Protein AF-A0A349H3C0-F1 (afdb_monomer)

Mean predicted aligned error: 5.89 Å

Radius of gyration: 12.38 Å; Cα contacts (8 Å, |Δi|>4): 71; chains: 1; bounding box: 22×23×34 Å

Secondary structure (DSSP, 8-state):
----SSTHHHHHHHHHHHHTSTTEEEEEEEEEEEEEE-TTS-EEEEEEEEEEE---

Solvent-accessible surface area (backbone atoms only — not comparable to full-atom values): 3540 Å² total; per-residue (Å²): 138,85,76,57,86,66,18,67,63,50,53,51,50,52,52,52,56,42,69,72,40,97,51,57,49,76,40,80,90,42,75,40,79,51,67,30,47,41,98,86,70,47,79,43,73,49,76,42,58,37,74,45,78,63,79,133

Sequence (56 aa):
RHPLRYGLAELVAYLQLAGEWPKTAVDDDVQEQVSWQSDAGVMRQATLPRIILLRN

pLDDT: mean 81.63, std 7.9, range [50.78, 89.75]

Structure (mmCIF, N/CA/C/O backbone):
data_AF-A0A349H3C0-F1
#
_entry.id   AF-A0A349H3C0-F1
#
loop_
_atom_site.group_PDB
_atom_site.id
_atom_site.type_symbol
_atom_site.label_atom_id
_atom_site.label_alt_id
_atom_site.label_comp_id
_atom_site.label_asym_id
_atom_site.label_entity_id
_atom_site.label_seq_id
_atom_site.pdbx_PDB_ins_code
_atom_site.Cartn_x
_atom_site.Cartn_y
_atom_site.Cartn_z
_atom_site.occupancy
_atom_site.B_iso_or_equiv
_atom_site.auth_seq_id
_atom_site.auth_comp_id
_atom_site.auth_asym_id
_atom_site.auth_atom_id
_atom_site.pdbx_PDB_model_num
ATOM 1 N N . ARG A 1 1 ? -8.029 11.771 -8.960 1.00 50.78 1 ARG A N 1
ATOM 2 C CA . ARG A 1 1 ? -7.208 10.536 -8.880 1.00 50.78 1 ARG A CA 1
ATOM 3 C C . ARG A 1 1 ? -5.774 10.949 -9.187 1.00 50.78 1 ARG A C 1
ATOM 5 O O . ARG A 1 1 ? -5.533 11.356 -10.313 1.00 50.78 1 ARG A O 1
ATOM 12 N N . HIS A 1 2 ? -4.880 10.959 -8.199 1.00 58.97 2 HIS A N 1
ATOM 13 C CA . HIS A 1 2 ? -3.465 11.300 -8.392 1.00 58.97 2 HIS A CA 1
ATOM 14 C C . HIS A 1 2 ? -2.686 9.984 -8.519 1.00 58.97 2 HIS A C 1
ATOM 16 O O . HIS A 1 2 ? -2.534 9.302 -7.510 1.00 58.97 2 HIS A O 1
ATOM 22 N N . PRO A 1 3 ? -2.310 9.549 -9.736 1.00 68.19 3 PRO A N 1
ATOM 23 C CA . PRO A 1 3 ? -1.558 8.310 -9.907 1.00 68.19 3 PRO A CA 1
ATOM 24 C C . PRO A 1 3 ? -0.157 8.453 -9.299 1.00 68.19 3 PRO A C 1
ATOM 26 O O . PRO A 1 3 ? 0.418 9.544 -9.330 1.00 68.19 3 PRO A O 1
ATOM 29 N N . LEU A 1 4 ? 0.374 7.349 -8.768 1.00 76.56 4 LEU A N 1
ATOM 30 C CA . LEU A 1 4 ? 1.741 7.266 -8.249 1.00 76.56 4 LEU A CA 1
ATOM 31 C C . LEU A 1 4 ? 2.737 7.660 -9.352 1.00 76.56 4 LEU A C 1
ATOM 33 O O . LEU A 1 4 ? 2.652 7.153 -10.472 1.00 76.56 4 LEU A O 1
ATOM 37 N N . ARG A 1 5 ? 3.657 8.573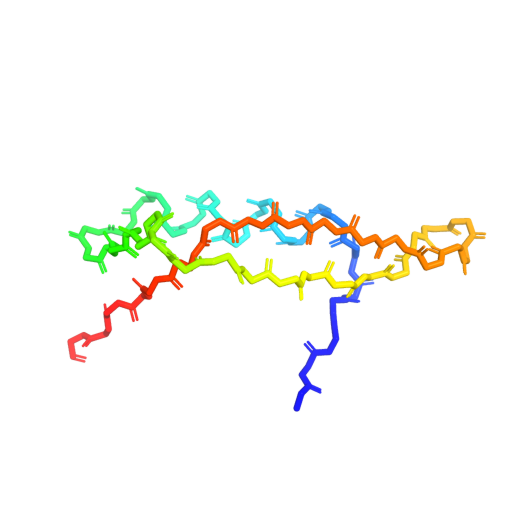 -9.033 1.00 76.31 5 ARG A N 1
ATOM 38 C CA . ARG A 1 5 ? 4.669 9.139 -9.936 1.00 76.31 5 ARG A CA 1
ATOM 39 C C . ARG A 1 5 ? 5.990 8.381 -9.879 1.00 76.31 5 ARG A C 1
ATOM 41 O O . ARG A 1 5 ? 6.637 8.255 -10.910 1.00 76.31 5 ARG A O 1
ATOM 48 N N . TYR A 1 6 ? 6.366 7.868 -8.707 1.00 80.00 6 TYR A N 1
ATOM 49 C CA . TYR A 1 6 ? 7.607 7.098 -8.507 1.00 80.00 6 TYR A CA 1
ATOM 50 C C . TYR A 1 6 ? 7.342 5.606 -8.259 1.00 80.00 6 TYR A C 1
ATOM 52 O O . TYR A 1 6 ? 8.161 4.883 -7.687 1.00 80.00 6 TYR A O 1
ATOM 60 N N . GLY A 1 7 ? 6.162 5.135 -8.662 1.00 83.06 7 GLY A N 1
ATOM 61 C CA . GLY A 1 7 ? 5.781 3.736 -8.557 1.00 83.06 7 GLY A CA 1
ATOM 62 C C . GLY A 1 7 ? 5.697 3.228 -7.114 1.00 83.06 7 GLY A C 1
ATOM 63 O O . GLY A 1 7 ? 5.136 3.882 -6.237 1.00 83.06 7 GLY A O 1
ATOM 64 N N . LEU A 1 8 ? 6.242 2.032 -6.874 1.00 83.25 8 LEU A N 1
ATOM 65 C CA . LEU A 1 8 ? 6.157 1.347 -5.579 1.00 83.25 8 LEU A CA 1
ATOM 66 C C . LEU A 1 8 ? 6.906 2.087 -4.462 1.00 83.25 8 LEU A C 1
ATOM 68 O O . LEU A 1 8 ? 6.476 2.030 -3.315 1.00 83.25 8 LEU A O 1
ATOM 72 N N . ALA A 1 9 ? 8.002 2.781 -4.780 1.00 85.50 9 ALA A N 1
ATOM 73 C CA . ALA A 1 9 ? 8.802 3.486 -3.778 1.00 85.50 9 ALA A CA 1
ATOM 74 C C . ALA A 1 9 ? 7.989 4.585 -3.074 1.00 85.50 9 ALA A C 1
ATOM 76 O O . ALA A 1 9 ? 8.042 4.714 -1.855 1.00 85.50 9 ALA A O 1
ATOM 77 N N . GLU A 1 10 ? 7.180 5.325 -3.835 1.00 85.31 10 GLU A N 1
ATOM 78 C CA . GLU A 1 10 ? 6.270 6.339 -3.295 1.00 85.31 10 GLU A CA 1
ATOM 79 C C . GLU A 1 10 ? 5.181 5.718 -2.419 1.00 85.31 10 GLU A C 1
ATOM 81 O O . GLU A 1 10 ? 4.914 6.220 -1.329 1.00 85.31 10 GLU A O 1
ATOM 86 N N . LEU A 1 11 ? 4.602 4.590 -2.850 1.00 84.44 11 LEU A N 1
ATOM 87 C CA . LEU A 1 11 ? 3.619 3.868 -2.045 1.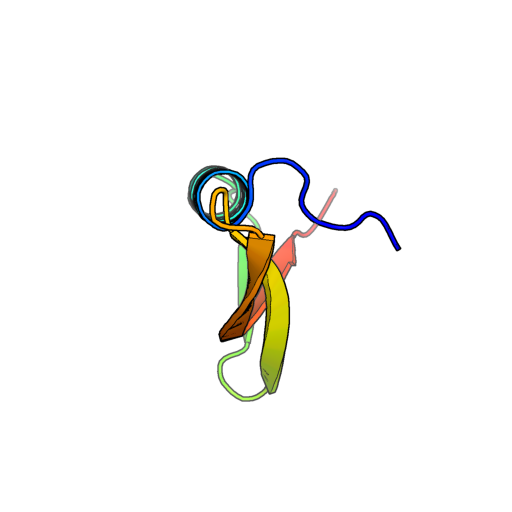00 84.44 11 LEU A CA 1
ATOM 88 C C . LEU A 1 11 ? 4.219 3.435 -0.702 1.00 84.44 11 LEU A C 1
ATOM 90 O O . LEU A 1 11 ? 3.636 3.709 0.340 1.00 84.44 11 LEU A O 1
ATOM 94 N N . VAL A 1 12 ? 5.399 2.810 -0.712 1.00 84.12 12 VAL A N 1
ATOM 95 C CA . VAL A 1 12 ? 6.080 2.370 0.516 1.00 84.12 12 VAL A CA 1
ATOM 96 C C . VAL A 1 12 ? 6.391 3.555 1.432 1.00 84.12 12 VAL A C 1
ATOM 98 O O . VAL A 1 12 ? 6.158 3.455 2.634 1.00 84.12 12 VAL A O 1
ATOM 101 N N . ALA A 1 13 ? 6.843 4.686 0.884 1.00 85.88 13 ALA A N 1
ATOM 102 C CA . ALA A 1 13 ? 7.108 5.890 1.668 1.00 85.88 13 ALA A CA 1
ATOM 103 C C . ALA A 1 13 ? 5.840 6.430 2.354 1.00 85.88 13 ALA A C 1
ATOM 105 O O 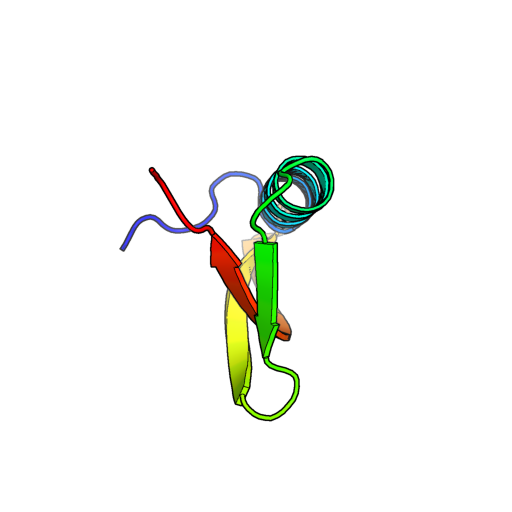. ALA A 1 13 ? 5.880 6.782 3.532 1.00 85.88 13 ALA A O 1
ATOM 106 N N . TYR A 1 14 ? 4.699 6.444 1.656 1.00 84.06 14 TYR A N 1
ATOM 107 C CA . TYR A 1 14 ? 3.422 6.830 2.265 1.00 84.06 14 TYR A CA 1
ATOM 108 C C . TYR A 1 14 ? 2.982 5.872 3.370 1.00 84.06 14 TYR A C 1
ATOM 110 O O . TYR A 1 14 ? 2.490 6.327 4.399 1.00 84.06 14 TYR A O 1
ATOM 118 N N . LEU A 1 15 ? 3.189 4.566 3.192 1.00 83.44 15 LEU A N 1
ATOM 119 C CA . LEU A 1 15 ? 2.868 3.570 4.216 1.00 83.44 15 LEU A CA 1
ATOM 120 C C . LEU A 1 15 ? 3.771 3.685 5.449 1.00 83.44 15 LEU A C 1
ATOM 122 O O . LEU A 1 15 ? 3.291 3.551 6.571 1.00 83.44 15 LEU A O 1
ATOM 126 N N . GLN A 1 16 ? 5.059 3.970 5.261 1.00 83.31 16 GLN A N 1
ATOM 127 C CA . GLN A 1 16 ? 5.985 4.220 6.366 1.00 83.31 16 GLN A CA 1
ATOM 128 C C . GLN A 1 16 ? 5.587 5.471 7.149 1.00 83.31 16 GLN A C 1
ATOM 130 O O . GLN A 1 16 ? 5.451 5.407 8.368 1.00 83.31 16 GLN A O 1
ATOM 135 N N . LEU A 1 17 ? 5.299 6.571 6.446 1.00 81.44 17 LEU A N 1
ATOM 136 C CA . LEU A 1 17 ? 4.824 7.803 7.073 1.00 81.44 17 LEU A CA 1
ATOM 137 C C . LEU A 1 17 ? 3.512 7.575 7.839 1.00 81.44 17 LEU A C 1
ATOM 139 O O . LEU A 1 17 ? 3.341 8.087 8.941 1.00 81.44 17 LEU A O 1
ATOM 143 N N . ALA A 1 18 ? 2.602 6.775 7.282 1.00 79.19 18 ALA A N 1
ATOM 144 C CA . ALA A 1 18 ? 1.365 6.379 7.945 1.00 79.19 18 ALA A CA 1
ATOM 145 C C . ALA A 1 18 ? 1.603 5.527 9.201 1.00 79.19 18 ALA A C 1
ATOM 147 O O . ALA A 1 18 ? 0.882 5.680 10.183 1.00 79.19 18 ALA A O 1
ATOM 148 N N . GLY A 1 19 ? 2.600 4.641 9.203 1.00 76.75 19 GLY A N 1
ATOM 149 C CA . GLY A 1 19 ? 2.950 3.832 10.374 1.00 76.75 19 GLY A CA 1
ATOM 150 C C . GLY A 1 19 ? 3.445 4.664 11.561 1.00 76.75 19 GLY A C 1
ATOM 151 O O . GLY A 1 19 ? 3.249 4.279 12.710 1.00 76.75 19 GLY A O 1
ATOM 152 N N . GLU A 1 20 ? 4.034 5.830 11.294 1.00 78.69 20 GLU A N 1
ATOM 153 C CA . GLU A 1 20 ? 4.458 6.788 12.322 1.00 78.69 20 GLU A CA 1
ATOM 154 C C . GLU A 1 20 ? 3.300 7.660 12.841 1.00 78.69 20 GLU A C 1
ATOM 156 O O . GLU A 1 20 ? 3.442 8.350 13.854 1.00 78.69 20 GLU A O 1
ATOM 161 N N . TRP A 1 21 ? 2.137 7.645 12.177 1.00 76.12 21 TRP A N 1
ATOM 162 C CA . TRP A 1 21 ? 0.982 8.433 12.595 1.00 76.12 21 TRP A CA 1
ATOM 163 C C . TRP A 1 21 ? 0.214 7.739 13.727 1.00 76.12 21 TRP A C 1
ATOM 165 O O . TRP A 1 21 ? -0.226 6.600 13.579 1.00 76.12 21 TRP A O 1
ATOM 175 N N . PRO A 1 22 ? -0.066 8.440 14.842 1.00 68.25 22 PRO A N 1
ATOM 176 C CA . PRO A 1 22 ? -0.713 7.838 16.009 1.00 68.25 22 PRO A CA 1
ATOM 177 C C . PRO A 1 22 ? -2.179 7.431 15.778 1.00 68.25 22 PRO A C 1
ATOM 179 O O . PRO A 1 22 ? -2.773 6.791 16.642 1.00 68.25 22 PRO A O 1
ATOM 182 N N . LYS A 1 23 ? -2.788 7.809 14.644 1.00 78.12 23 LYS A N 1
ATOM 183 C CA . LYS A 1 23 ? -4.178 7.482 14.290 1.00 78.12 23 LYS A CA 1
ATOM 184 C C . LYS A 1 23 ? -4.291 6.868 12.894 1.00 78.12 23 LYS A C 1
ATOM 186 O O . LYS A 1 23 ? -5.033 7.356 12.040 1.00 78.12 23 LYS A O 1
ATOM 191 N N . THR A 1 24 ? -3.557 5.790 12.675 1.00 80.19 24 THR A N 1
ATOM 192 C CA . THR A 1 24 ? -3.696 4.963 11.474 1.00 80.19 24 THR A CA 1
ATOM 193 C C . THR A 1 24 ? -4.534 3.737 11.808 1.00 80.19 24 THR A C 1
ATOM 195 O O . THR A 1 24 ? -4.229 3.019 12.757 1.00 80.19 24 THR A O 1
ATOM 198 N N . ALA A 1 25 ? -5.609 3.515 11.052 1.00 81.00 25 ALA A N 1
ATOM 199 C CA . ALA A 1 25 ? -6.425 2.310 11.149 1.00 81.00 25 ALA A CA 1
ATOM 200 C C . ALA A 1 25 ? -6.175 1.432 9.919 1.00 81.00 25 ALA A C 1
ATOM 202 O O . ALA A 1 25 ? -6.240 1.917 8.788 1.00 81.00 25 ALA A O 1
ATOM 203 N N . VAL A 1 26 ? -5.885 0.154 10.153 1.00 82.81 26 VAL A N 1
ATOM 204 C CA . VAL A 1 26 ? -5.782 -0.867 9.106 1.00 82.81 26 VAL A CA 1
ATOM 205 C C . VAL A 1 26 ? -7.037 -1.725 9.183 1.00 82.81 26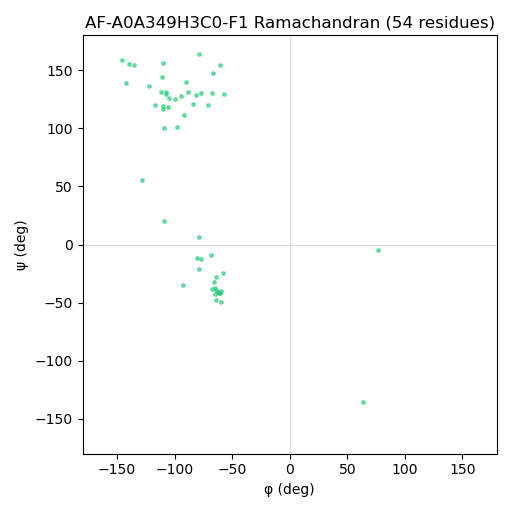 VAL A C 1
ATOM 207 O O . VAL A 1 26 ? -7.387 -2.214 10.256 1.00 82.81 26 VAL A O 1
ATOM 210 N N . ASP A 1 27 ? -7.730 -1.848 8.060 1.00 84.00 27 ASP A N 1
ATOM 211 C CA . ASP A 1 27 ? -8.911 -2.687 7.897 1.00 84.00 27 ASP A CA 1
ATOM 212 C C . ASP A 1 27 ? -8.540 -3.874 6.998 1.00 84.00 27 ASP A C 1
ATOM 214 O O . ASP A 1 27 ? -8.432 -3.739 5.776 1.00 84.00 27 ASP A O 1
ATOM 218 N N . ASP A 1 28 ? -8.292 -5.024 7.631 1.00 81.50 28 ASP A N 1
ATOM 219 C CA . ASP A 1 28 ? -7.868 -6.260 6.962 1.00 81.50 28 ASP A CA 1
ATOM 220 C C . ASP A 1 28 ? -9.019 -6.998 6.252 1.00 81.50 28 ASP A C 1
ATOM 222 O O . ASP A 1 28 ? -8.762 -7.895 5.448 1.00 81.50 28 ASP A O 1
ATOM 226 N N . ASP A 1 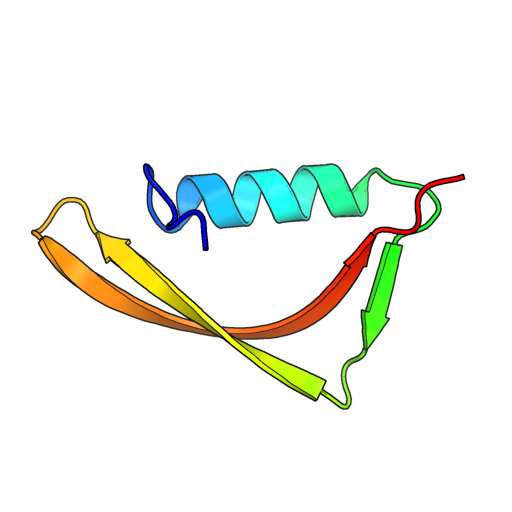29 ? -10.281 -6.626 6.508 1.00 88.56 29 ASP A N 1
ATOM 227 C CA . ASP A 1 29 ? -11.451 -7.225 5.845 1.00 88.56 29 ASP A CA 1
ATOM 228 C C . ASP A 1 29 ? -11.651 -6.646 4.433 1.00 88.56 29 ASP A C 1
ATOM 230 O O . ASP A 1 29 ? -12.255 -7.263 3.551 1.00 88.56 29 ASP A O 1
ATOM 234 N N . VAL A 1 30 ? -11.082 -5.463 4.179 1.00 87.94 30 VAL A N 1
ATOM 235 C CA . VAL A 1 30 ? -11.166 -4.796 2.883 1.00 87.94 30 VAL A CA 1
ATOM 236 C C . VAL A 1 30 ? -9.821 -4.789 2.178 1.00 87.94 30 VAL A C 1
ATOM 238 O O . VAL A 1 30 ? -8.877 -4.123 2.591 1.00 87.94 30 VAL A O 1
ATOM 241 N N . GLN A 1 31 ? -9.769 -5.462 1.031 1.00 89.75 31 GLN A N 1
ATOM 242 C CA . GLN A 1 31 ? -8.614 -5.428 0.145 1.00 89.75 31 GLN A CA 1
ATOM 243 C C . GLN A 1 31 ? -8.774 -4.362 -0.941 1.00 89.75 31 GLN A C 1
ATOM 245 O O . GLN A 1 31 ? -9.758 -4.339 -1.682 1.00 89.75 31 GLN A O 1
ATOM 250 N N . GLU A 1 32 ? -7.773 -3.496 -1.063 1.00 87.69 32 GLU A N 1
ATOM 251 C CA . GLU A 1 32 ? -7.681 -2.473 -2.096 1.00 87.69 32 GLU A CA 1
ATOM 252 C C . GLU A 1 32 ? -6.565 -2.782 -3.084 1.00 87.69 32 GLU A C 1
ATOM 254 O O . GLU A 1 32 ? -5.504 -3.307 -2.746 1.00 87.69 32 GLU A O 1
ATOM 259 N N . GLN A 1 33 ? -6.822 -2.437 -4.342 1.00 89.56 33 GLN A N 1
ATOM 260 C CA . GLN A 1 33 ? -5.909 -2.693 -5.436 1.00 89.56 33 GLN A CA 1
ATOM 261 C C . GLN A 1 33 ? -5.235 -1.395 -5.868 1.00 89.56 33 GLN A C 1
ATOM 263 O O . GLN A 1 33 ? -5.884 -0.466 -6.356 1.00 89.56 33 GLN A O 1
ATOM 268 N N . VAL A 1 34 ? -3.914 -1.346 -5.737 1.00 86.75 34 VAL A N 1
ATOM 269 C CA . VAL A 1 34 ? -3.107 -0.199 -6.152 1.00 86.75 34 VAL A CA 1
ATOM 270 C C . VAL A 1 34 ? -2.339 -0.566 -7.407 1.00 86.75 34 VAL A C 1
ATOM 272 O O . VAL A 1 34 ? -1.727 -1.627 -7.495 1.00 86.75 34 VAL A O 1
ATOM 275 N N . SER A 1 35 ? -2.410 0.313 -8.406 1.00 87.88 35 SER A N 1
ATOM 276 C CA . SER A 1 35 ? -1.752 0.127 -9.699 1.00 87.88 35 SER A CA 1
ATOM 277 C C . SER A 1 35 ? -0.813 1.291 -9.974 1.00 87.88 35 SER A C 1
ATOM 279 O O . SER A 1 35 ? -1.173 2.447 -9.749 1.00 87.88 35 SER A O 1
ATOM 281 N N . TRP A 1 36 ? 0.380 0.988 -10.470 1.00 86.75 36 TRP A N 1
ATOM 282 C CA . TRP A 1 36 ? 1.393 1.982 -10.810 1.00 86.75 36 TRP A CA 1
ATOM 283 C C . TRP A 1 36 ? 2.195 1.550 -12.029 1.00 86.75 36 TRP A C 1
ATOM 285 O O . TRP A 1 36 ? 2.271 0.365 -12.350 1.00 86.75 36 TRP A O 1
ATOM 295 N N . GLN A 1 37 ? 2.826 2.510 -12.694 1.00 86.12 37 GLN A N 1
ATOM 296 C CA . GLN A 1 37 ? 3.783 2.217 -13.749 1.00 86.12 37 GLN A CA 1
ATOM 297 C C . GLN A 1 37 ? 5.176 2.057 -13.135 1.00 86.12 37 GLN A C 1
ATOM 299 O O . GLN A 1 37 ? 5.593 2.853 -12.298 1.00 86.12 37 GLN A O 1
ATOM 304 N N . SER A 1 38 ? 5.872 0.987 -13.501 1.00 83.50 38 SER A N 1
ATOM 305 C CA . SER A 1 38 ? 7.288 0.810 -13.166 1.00 83.50 38 SER A CA 1
ATOM 306 C C . SER A 1 38 ? 8.184 1.624 -14.096 1.00 83.50 38 SER A C 1
ATOM 308 O O . SER A 1 38 ? 7.762 1.990 -15.191 1.00 83.50 38 SER A O 1
ATOM 310 N N . ASP A 1 39 ? 9.446 1.812 -13.712 1.00 81.38 39 ASP A N 1
ATOM 311 C CA . ASP A 1 39 ? 10.448 2.493 -14.547 1.00 81.38 39 ASP A CA 1
ATOM 312 C C . ASP A 1 39 ? 10.644 1.818 -15.915 1.00 81.38 39 ASP A C 1
ATOM 314 O O . ASP A 1 39 ? 11.005 2.464 -16.893 1.00 81.38 39 ASP A O 1
ATOM 318 N N . ALA A 1 40 ? 10.338 0.520 -16.015 1.00 85.12 40 ALA A N 1
ATOM 319 C CA . ALA A 1 40 ? 10.344 -0.233 -17.269 1.00 85.12 40 ALA A CA 1
ATOM 320 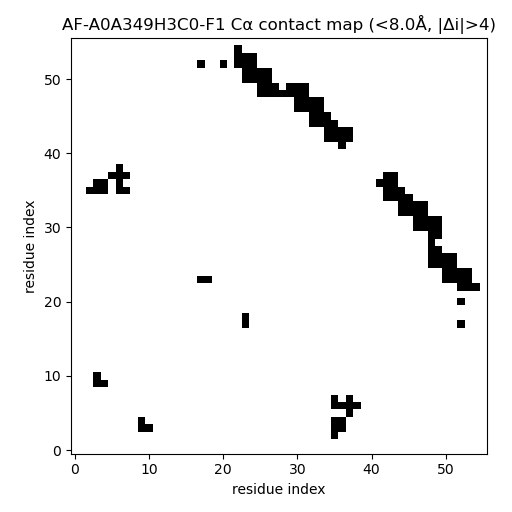C C . ALA A 1 40 ? 9.091 0.005 -18.142 1.00 85.12 40 ALA A C 1
ATOM 322 O O . ALA A 1 40 ? 8.877 -0.703 -19.124 1.00 85.12 40 ALA A O 1
ATOM 323 N N . GLY A 1 41 ? 8.205 0.933 -17.765 1.00 84.50 41 GLY A N 1
ATOM 324 C CA . GLY A 1 41 ? 6.952 1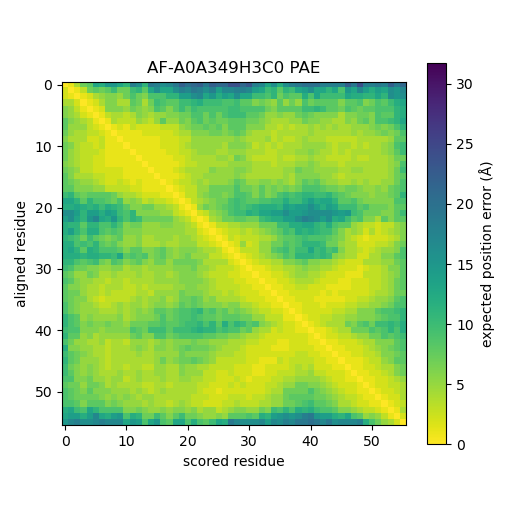.222 -18.466 1.00 84.50 41 GLY A CA 1
ATOM 325 C C . GLY A 1 41 ? 5.834 0.200 -18.226 1.00 84.50 41 GLY A C 1
ATOM 326 O O . GLY A 1 41 ? 4.706 0.419 -18.667 1.00 84.50 41 GLY A O 1
ATOM 327 N N . VAL A 1 42 ? 6.110 -0.892 -17.505 1.00 88.12 42 VAL A N 1
ATOM 328 C CA . VAL A 1 42 ? 5.142 -1.956 -17.201 1.00 88.12 42 VAL A CA 1
ATOM 329 C C . VAL A 1 42 ? 4.187 -1.510 -16.099 1.00 88.12 42 VAL A C 1
ATOM 331 O O . VAL A 1 42 ? 4.640 -1.074 -15.036 1.00 88.12 42 VAL A O 1
ATOM 334 N N . MET A 1 43 ? 2.882 -1.678 -16.323 1.00 87.25 43 MET A N 1
ATOM 335 C CA . MET A 1 43 ? 1.866 -1.519 -15.282 1.00 87.25 43 MET A CA 1
ATOM 336 C C . MET A 1 43 ? 1.958 -2.672 -14.286 1.00 87.25 43 MET A C 1
ATOM 338 O O . MET A 1 43 ? 1.820 -3.839 -14.649 1.00 87.25 43 MET A O 1
ATOM 342 N N . ARG A 1 44 ? 2.199 -2.335 -13.023 1.00 87.31 44 ARG A N 1
ATOM 343 C CA . ARG A 1 44 ? 2.215 -3.264 -11.897 1.00 87.31 44 ARG A CA 1
ATOM 344 C C . ARG A 1 44 ? 1.019 -3.007 -11.004 1.00 87.31 44 ARG A C 1
ATOM 346 O O . ARG A 1 44 ? 0.458 -1.911 -10.980 1.00 87.31 44 ARG A O 1
ATOM 353 N N . GLN A 1 45 ? 0.654 -4.046 -10.277 1.00 88.94 45 GLN A N 1
ATOM 354 C CA . GLN A 1 45 ? -0.512 -4.059 -9.426 1.00 88.94 45 GLN A CA 1
ATOM 355 C C . GLN A 1 45 ? -0.198 -4.837 -8.154 1.00 88.94 45 GLN A C 1
ATOM 357 O O . GLN A 1 45 ? 0.464 -5.873 -8.212 1.00 88.94 45 GLN A O 1
ATOM 362 N N . ALA A 1 46 ? -0.663 -4.326 -7.020 1.00 88.25 46 ALA A N 1
ATOM 363 C CA . ALA A 1 46 ? -0.615 -5.011 -5.738 1.00 88.25 46 ALA A CA 1
ATOM 364 C C . ALA A 1 46 ? -1.954 -4.875 -5.025 1.00 88.25 46 ALA A C 1
ATOM 366 O O . ALA A 1 46 ? -2.696 -3.912 -5.242 1.00 88.25 46 ALA A O 1
ATOM 367 N N . THR A 1 47 ? -2.219 -5.845 -4.162 1.00 89.50 47 THR A N 1
ATOM 368 C CA . THR A 1 47 ? -3.378 -5.853 -3.281 1.00 89.50 47 THR A CA 1
ATOM 369 C C . THR A 1 47 ? -2.891 -5.682 -1.850 1.00 89.50 47 THR A C 1
ATOM 371 O O . THR A 1 47 ? -1.942 -6.352 -1.442 1.00 89.50 47 THR A O 1
ATOM 374 N N . LEU A 1 48 ? -3.504 -4.763 -1.114 1.00 88.56 48 LEU A N 1
ATOM 375 C CA . LEU A 1 48 ? -3.176 -4.454 0.274 1.00 88.56 48 LEU A CA 1
ATOM 376 C C . LEU A 1 48 ? -4.459 -4.218 1.079 1.00 88.56 48 LEU A C 1
ATOM 378 O O . LEU A 1 48 ? -5.472 -3.844 0.484 1.00 88.56 48 LEU A O 1
ATOM 382 N N . PRO A 1 49 ? -4.435 -4.421 2.406 1.00 87.75 49 PRO A N 1
ATOM 383 C CA . PRO A 1 49 ? -5.549 -4.029 3.258 1.00 87.75 49 PRO A CA 1
ATOM 384 C C . PRO A 1 49 ? -5.793 -2.521 3.168 1.00 87.75 49 PRO A C 1
ATOM 386 O O . PRO A 1 49 ? -4.888 -1.737 2.855 1.00 87.75 49 PRO A O 1
ATOM 389 N N . ARG A 1 50 ? -7.028 -2.104 3.437 1.00 86.44 50 ARG A N 1
ATOM 390 C CA . ARG A 1 50 ? -7.399 -0.692 3.449 1.00 86.44 50 ARG A CA 1
ATOM 391 C C . ARG A 1 50 ? -6.702 0.003 4.612 1.00 86.44 50 ARG A C 1
ATOM 393 O O . ARG A 1 50 ? -6.794 -0.4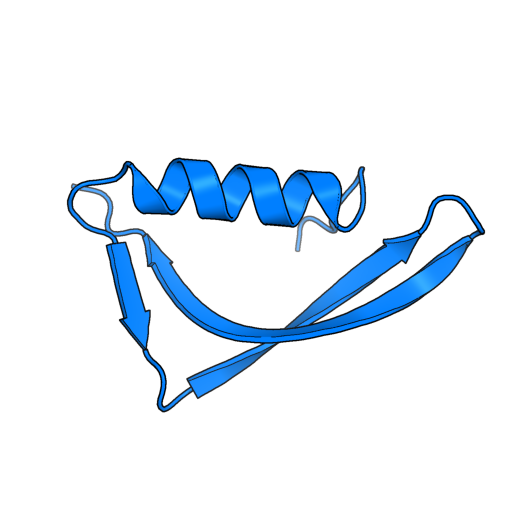20 5.760 1.00 86.44 50 ARG A O 1
ATOM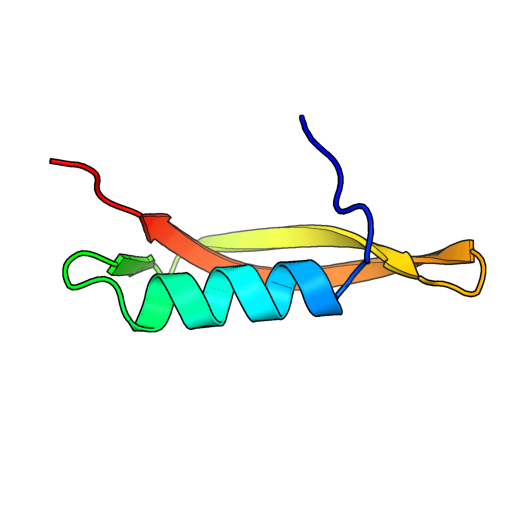 400 N N . ILE A 1 51 ? -6.057 1.127 4.317 1.00 84.06 51 ILE A N 1
ATOM 401 C CA . ILE A 1 51 ? -5.354 1.936 5.314 1.00 84.06 51 ILE A CA 1
ATOM 402 C C . ILE A 1 51 ? -6.022 3.305 5.379 1.00 84.06 51 ILE A C 1
ATOM 404 O O . ILE A 1 51 ? -6.091 4.027 4.384 1.00 84.06 51 ILE A O 1
ATOM 408 N N . ILE A 1 52 ? -6.533 3.658 6.557 1.00 83.44 52 ILE A N 1
ATOM 409 C CA . ILE A 1 52 ? -7.255 4.904 6.809 1.00 83.44 52 ILE A CA 1
ATOM 410 C C . ILE A 1 52 ? -6.389 5.802 7.685 1.00 83.44 52 ILE A C 1
ATOM 412 O O . ILE A 1 52 ? -6.066 5.468 8.826 1.00 83.44 52 ILE A O 1
ATOM 416 N N . LEU A 1 53 ? -6.059 6.977 7.149 1.00 79.75 53 LEU A N 1
ATOM 417 C CA . LEU A 1 53 ? -5.373 8.038 7.880 1.00 79.75 53 LEU A CA 1
ATOM 418 C C . LEU A 1 53 ? -6.417 8.972 8.487 1.00 79.75 53 LEU A C 1
ATOM 420 O O . LEU A 1 53 ? -7.123 9.685 7.769 1.00 79.75 53 LEU A O 1
ATOM 424 N N . LEU A 1 54 ? -6.531 8.974 9.812 1.00 76.75 54 LEU A N 1
ATOM 425 C CA . LEU A 1 54 ? -7.431 9.882 10.513 1.00 76.75 54 LEU A CA 1
ATOM 426 C C . LEU A 1 54 ? -6.729 11.232 10.708 1.00 76.75 54 LEU A C 1
ATOM 428 O O . LEU A 1 54 ? -5.692 11.319 11.364 1.00 76.75 54 LEU A O 1
ATOM 432 N N . ARG A 1 55 ? -7.318 12.302 10.168 1.00 68.88 55 ARG A N 1
ATOM 433 C CA . ARG A 1 55 ? -6.951 13.688 10.504 1.00 68.88 55 ARG A CA 1
ATOM 434 C C . ARG A 1 55 ? -7.788 14.177 11.687 1.00 68.88 55 ARG A C 1
ATOM 436 O O . ARG A 1 55 ? -8.982 13.884 11.738 1.00 68.88 55 ARG A O 1
ATOM 443 N N . ASN A 1 56 ? -7.166 14.912 12.611 1.00 59.59 56 ASN A N 1
ATOM 444 C CA . ASN A 1 56 ? -7.893 15.709 13.607 1.00 59.59 56 ASN A CA 1
ATOM 445 C C . ASN A 1 56 ? -8.545 16.938 12.960 1.00 59.59 56 ASN A C 1
ATOM 447 O O . ASN A 1 56 ? -8.001 17.446 11.949 1.00 59.59 56 ASN A O 1
#

Foldseek 3Di:
DDADPAPVVVVVVVVVVLVPAPDKDWAQVDKDKHWHQHPVRDIDIDIDTDIDDDDD

Nearest PDB structures (foldseek):
  8bfn-assembly1_E  TM=7.562E-01  e=3.446E-01  Escherichia coli
  8q72-assembly1_J  TM=5.685E-01  e=2.524E-01  Escherichia coli
  3gw6-assembly1_F  TM=5.988E-01  e=4.703E+00  Escherichia phage K1F
  5uk3-assembly1_D  TM=3.433E-01  e=1.849E+00  Tetranychus urticae
  2iu7-assembly1_I  TM=3.406E-01  e=8.763E+00  Escherichia coli